Protein AF-D4JEZ8-F1 (afdb_monomer_lite)

pLDDT: mean 78.28, std 13.58, range [34.88, 89.38]

Radius of gyration: 11.59 Å; chains: 1; bounding box: 34×19×27 Å

Structure (mmCIF, N/CA/C/O backbone):
data_AF-D4JEZ8-F1
#
_entry.id   AF-D4JEZ8-F1
#
loop_
_atom_site.group_PDB
_atom_site.id
_atom_site.type_symbol
_atom_site.label_atom_id
_atom_site.label_alt_id
_atom_site.label_comp_id
_atom_site.label_asym_id
_atom_site.label_entity_id
_atom_site.label_seq_id
_atom_site.pdbx_PDB_ins_code
_atom_site.Cartn_x
_atom_site.Cartn_y
_atom_site.Cartn_z
_atom_site.occupancy
_atom_site.B_iso_or_equiv
_atom_site.auth_seq_id
_atom_site.auth_comp_id
_atom_site.auth_asym_id
_atom_site.auth_atom_id
_atom_site.pdbx_PDB_model_num
ATOM 1 N N . MET A 1 1 ? 4.809 -2.717 -15.971 1.00 63.06 1 MET A N 1
ATOM 2 C CA . MET A 1 1 ? 3.565 -1.906 -15.8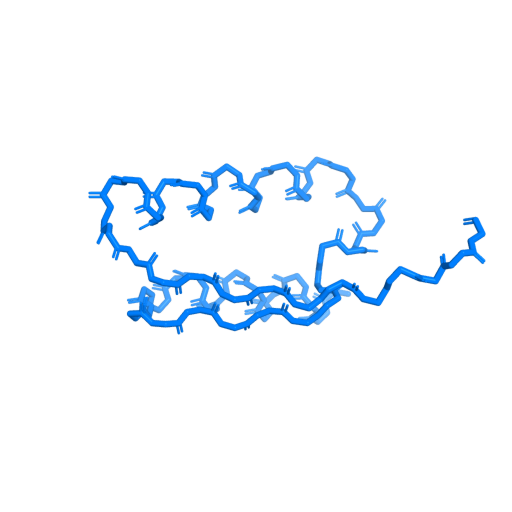92 1.00 63.06 1 MET A CA 1
ATOM 3 C C . MET A 1 1 ? 2.485 -2.544 -15.020 1.00 63.06 1 MET A C 1
ATOM 5 O O . MET A 1 1 ? 1.860 -1.805 -14.273 1.00 63.06 1 MET A O 1
ATOM 9 N N . LYS A 1 2 ? 2.295 -3.874 -15.054 1.00 75.00 2 LYS A N 1
ATOM 10 C CA . LYS A 1 2 ? 1.260 -4.582 -14.271 1.00 75.00 2 LYS A CA 1
ATOM 11 C C . LYS A 1 2 ? 1.305 -4.309 -12.755 1.00 75.00 2 LYS A C 1
ATOM 13 O O . LYS A 1 2 ? 0.268 -4.030 -12.173 1.00 75.00 2 LYS A O 1
ATOM 18 N N . SER A 1 3 ? 2.494 -4.297 -12.146 1.00 77.69 3 SER A N 1
ATOM 19 C CA . SER A 1 3 ? 2.667 -4.046 -10.703 1.00 77.69 3 SER A CA 1
ATOM 20 C C . SER A 1 3 ? 2.215 -2.650 -10.265 1.00 77.69 3 SER A C 1
ATOM 22 O O . SER A 1 3 ? 1.533 -2.519 -9.258 1.00 77.69 3 SER A O 1
ATOM 24 N N . ARG A 1 4 ? 2.531 -1.610 -11.049 1.00 80.69 4 ARG A N 1
ATOM 25 C CA . ARG A 1 4 ? 2.116 -0.227 -10.756 1.00 80.69 4 ARG A CA 1
ATOM 26 C C . ARG A 1 4 ? 0.600 -0.060 -10.812 1.00 80.69 4 ARG A C 1
ATOM 28 O O . ARG A 1 4 ? 0.031 0.557 -9.924 1.00 80.69 4 ARG A O 1
ATOM 35 N N . LEU A 1 5 ? -0.043 -0.637 -11.830 1.00 84.88 5 LEU A N 1
ATOM 36 C CA . LEU A 1 5 ? -1.499 -0.583 -11.968 1.00 84.88 5 LEU A CA 1
ATOM 37 C C . LEU A 1 5 ? -2.198 -1.357 -10.843 1.00 84.88 5 LEU A C 1
ATOM 39 O O . LEU A 1 5 ? -3.125 -0.830 -10.240 1.00 84.88 5 LEU A O 1
ATOM 43 N N . GLY A 1 6 ? -1.715 -2.562 -10.522 1.00 85.75 6 GLY A N 1
ATOM 44 C CA . GLY A 1 6 ? -2.230 -3.345 -9.397 1.00 85.75 6 GLY A CA 1
ATOM 45 C C . GLY A 1 6 ? -2.110 -2.589 -8.075 1.00 85.75 6 GLY A C 1
ATOM 46 O O . GLY A 1 6 ? -3.086 -2.480 -7.348 1.00 85.75 6 GLY A O 1
ATOM 47 N N . PHE A 1 7 ? -0.956 -1.970 -7.816 1.00 83.38 7 PHE A N 1
ATOM 48 C CA . PHE A 1 7 ? -0.743 -1.158 -6.619 1.00 83.38 7 PHE A CA 1
ATOM 49 C C . PHE A 1 7 ? -1.705 0.039 -6.536 1.00 83.38 7 PHE A C 1
ATOM 51 O O . PHE A 1 7 ? -2.317 0.269 -5.495 1.00 83.38 7 PHE A O 1
ATOM 58 N N . SER A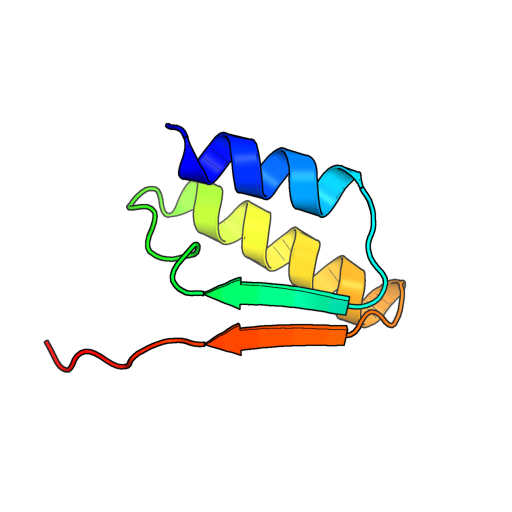 1 8 ? -1.885 0.778 -7.637 1.00 85.00 8 SER A N 1
ATOM 59 C CA . SER A 1 8 ? -2.819 1.909 -7.684 1.00 85.00 8 SER A CA 1
ATOM 60 C C . SER A 1 8 ? -4.271 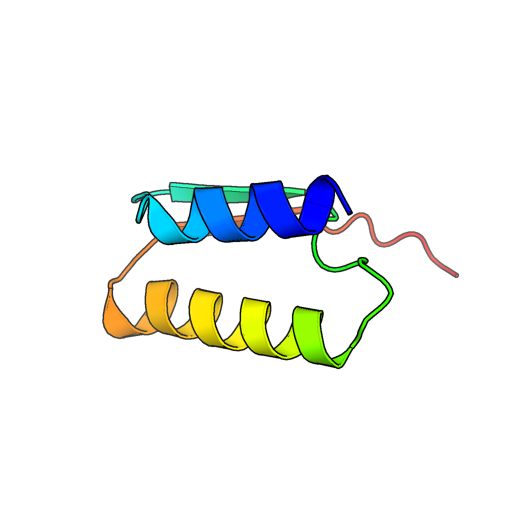1.487 -7.452 1.00 85.00 8 SER A C 1
ATOM 62 O O . SER A 1 8 ? -4.984 2.177 -6.731 1.00 85.00 8 SER A O 1
ATOM 64 N N . ILE A 1 9 ? -4.699 0.355 -8.019 1.00 88.56 9 ILE A N 1
ATOM 65 C CA . ILE A 1 9 ? -6.045 -0.186 -7.792 1.00 88.56 9 ILE A CA 1
ATOM 66 C C . ILE A 1 9 ? -6.203 -0.597 -6.326 1.00 88.56 9 ILE A C 1
ATOM 68 O O . ILE A 1 9 ? -7.158 -0.177 -5.682 1.00 88.56 9 ILE A O 1
ATOM 72 N N . SER A 1 10 ? -5.251 -1.349 -5.767 1.00 87.06 10 SER A N 1
ATOM 73 C CA . SER A 1 10 ? -5.339 -1.824 -4.383 1.00 87.06 10 SER A CA 1
ATOM 74 C C . SER A 1 10 ? -5.390 -0.684 -3.361 1.00 87.06 10 SER A C 1
ATOM 76 O O . SER A 1 10 ? -6.129 -0.786 -2.388 1.00 87.06 10 SER A O 1
ATOM 78 N N . LEU A 1 11 ? -4.663 0.419 -3.581 1.00 84.88 11 LEU A N 1
ATOM 79 C CA . LEU A 1 11 ? -4.774 1.609 -2.727 1.00 84.88 11 LEU A CA 1
ATOM 80 C C . LEU A 1 11 ? -6.109 2.345 -2.898 1.00 84.88 11 LEU A C 1
ATOM 82 O O . LEU A 1 11 ? -6.632 2.889 -1.928 1.00 84.88 11 LEU A O 1
ATOM 86 N N . ALA A 1 12 ? -6.662 2.378 -4.113 1.00 87.06 12 ALA A N 1
ATOM 87 C CA . ALA A 1 12 ? -7.943 3.031 -4.385 1.00 87.06 12 ALA A CA 1
ATOM 88 C C . ALA A 1 12 ? -9.133 2.300 -3.740 1.00 87.06 12 ALA A C 1
ATOM 90 O O . ALA A 1 12 ? -10.139 2.931 -3.433 1.00 87.06 12 ALA A O 1
ATOM 91 N N . LEU A 1 13 ? -9.009 0.991 -3.494 1.00 89.12 13 LEU A N 1
ATOM 92 C CA . LEU A 1 13 ? -10.023 0.184 -2.804 1.00 89.12 13 LEU A CA 1
ATOM 93 C C . LEU A 1 13 ? -10.115 0.459 -1.296 1.00 89.12 13 LEU A C 1
ATOM 95 O O . LEU A 1 13 ? -11.019 -0.046 -0.641 1.00 89.12 13 LEU A O 1
ATOM 99 N N . ASN A 1 14 ? -9.190 1.250 -0.754 1.00 85.38 14 ASN A N 1
ATOM 100 C CA . ASN A 1 14 ? -9.127 1.634 0.649 1.00 85.38 14 ASN A CA 1
ATOM 101 C C . ASN A 1 14 ? -9.279 0.466 1.656 1.00 85.38 14 ASN A C 1
ATOM 103 O O . ASN A 1 14 ? -10.140 0.535 2.533 1.00 85.38 14 ASN A O 1
ATOM 107 N N . PRO A 1 15 ? -8.453 -0.593 1.588 1.00 86.94 15 PRO A N 1
ATOM 108 C CA . PRO A 1 15 ? -8.576 -1.741 2.486 1.00 86.94 15 PRO A CA 1
ATOM 109 C C . PRO A 1 15 ? -8.174 -1.403 3.931 1.00 86.94 15 PRO A C 1
ATOM 111 O O . PRO A 1 15 ? -7.369 -0.501 4.165 1.00 86.94 15 PRO A O 1
ATOM 114 N N . ASP A 1 16 ? -8.707 -2.138 4.908 1.00 88.69 16 ASP A N 1
ATOM 115 C CA . ASP A 1 16 ? -8.341 -1.992 6.331 1.00 88.69 16 ASP A CA 1
ATOM 116 C C . ASP A 1 16 ? -6.951 -2.568 6.637 1.00 88.69 16 ASP A C 1
ATOM 118 O O . ASP A 1 16 ? -6.202 -2.044 7.466 1.00 88.69 16 ASP A O 1
ATOM 122 N N . ILE A 1 17 ? -6.598 -3.641 5.921 1.00 89.25 17 ILE A N 1
ATOM 123 C CA . ILE A 1 17 ? -5.299 -4.306 5.986 1.00 89.25 17 ILE A CA 1
ATOM 124 C C . ILE A 1 17 ? -4.693 -4.301 4.586 1.00 89.25 17 ILE A C 1
ATOM 126 O O . ILE A 1 17 ? -5.239 -4.893 3.654 1.00 89.25 17 ILE A O 1
ATOM 130 N N . PHE A 1 18 ? -3.548 -3.643 4.439 1.00 87.50 18 PHE A N 1
ATOM 131 C CA . PHE A 1 18 ? -2.818 -3.566 3.181 1.00 87.50 18 PHE A CA 1
ATOM 132 C C . PHE A 1 18 ? -1.543 -4.405 3.263 1.00 87.50 18 PHE A C 1
ATOM 134 O O . PHE A 1 18 ? -0.621 -4.071 4.006 1.00 87.50 18 PHE A O 1
ATOM 141 N N . ILE A 1 19 ? -1.487 -5.498 2.500 1.00 86.75 19 ILE A N 1
ATOM 142 C CA . ILE A 1 19 ? -0.319 -6.384 2.435 1.00 86.75 19 ILE A CA 1
ATOM 143 C C . ILE A 1 19 ? 0.400 -6.133 1.117 1.00 86.75 19 ILE A C 1
ATOM 145 O O . ILE A 1 19 ? -0.203 -6.218 0.046 1.00 86.75 19 ILE A O 1
ATOM 149 N N . VAL A 1 20 ? 1.693 -5.834 1.191 1.00 80.12 20 VAL A N 1
ATOM 150 C CA . VAL A 1 20 ? 2.508 -5.556 0.012 1.00 80.12 20 VAL A CA 1
ATOM 151 C C . VAL A 1 20 ? 3.858 -6.263 0.092 1.00 80.12 20 VAL A C 1
ATOM 153 O O . VAL A 1 20 ? 4.679 -5.986 0.966 1.00 80.12 20 VAL A O 1
ATOM 156 N N . ASP A 1 21 ? 4.095 -7.170 -0.850 1.00 78.81 21 ASP A N 1
ATOM 157 C CA . ASP A 1 21 ? 5.357 -7.894 -0.995 1.00 78.81 21 ASP A CA 1
ATOM 158 C C . ASP A 1 21 ? 6.139 -7.329 -2.187 1.00 78.81 21 ASP A C 1
ATOM 160 O O . ASP A 1 21 ? 5.591 -7.195 -3.282 1.00 78.81 21 ASP A O 1
ATOM 164 N N . GLU A 1 22 ? 7.380 -6.898 -1.952 1.00 69.38 22 GLU A N 1
ATOM 165 C CA . GLU A 1 22 ? 8.344 -6.397 -2.954 1.00 69.38 22 GLU A CA 1
ATOM 166 C C . GLU A 1 22 ? 7.893 -5.258 -3.908 1.00 69.38 22 GLU A C 1
ATOM 168 O O . GLU A 1 22 ? 8.680 -4.776 -4.728 1.00 69.38 22 GLU A O 1
ATOM 173 N N . ALA A 1 23 ? 6.668 -4.732 -3.799 1.00 62.38 23 ALA A N 1
ATOM 174 C CA . ALA A 1 23 ? 6.115 -3.804 -4.795 1.00 62.38 23 ALA A CA 1
ATOM 175 C C . ALA A 1 23 ? 6.795 -2.423 -4.825 1.00 62.38 23 ALA A C 1
ATOM 177 O O . ALA A 1 23 ? 6.652 -1.685 -5.800 1.00 62.38 23 ALA A O 1
ATOM 178 N N . LEU A 1 24 ? 7.555 -2.066 -3.786 1.00 62.44 24 LEU A N 1
ATOM 179 C CA . LEU A 1 24 ? 8.308 -0.809 -3.733 1.00 62.44 24 LEU A CA 1
ATOM 180 C C . LEU A 1 24 ? 9.651 -0.862 -4.480 1.00 62.44 24 LEU A C 1
ATOM 182 O O . LEU A 1 24 ? 10.271 0.183 -4.655 1.00 62.44 24 LEU A O 1
ATOM 186 N N . SER A 1 25 ? 10.079 -2.034 -4.970 1.00 64.25 25 SER A N 1
ATOM 187 C CA . SER A 1 25 ? 11.261 -2.186 -5.842 1.00 64.25 25 SER A CA 1
ATOM 188 C C . SER A 1 25 ? 10.969 -1.890 -7.320 1.00 64.25 25 SER A C 1
ATOM 190 O O . SER A 1 25 ? 11.771 -2.189 -8.207 1.00 64.25 25 SER A O 1
ATOM 192 N N . VAL A 1 26 ? 9.822 -1.276 -7.630 1.00 60.44 26 VAL A N 1
ATOM 193 C CA . VAL A 1 26 ? 9.574 -0.716 -8.961 1.00 60.44 26 VAL A CA 1
ATOM 194 C C . VAL A 1 26 ? 10.594 0.401 -9.194 1.00 60.44 26 VAL A C 1
ATOM 196 O O . VAL A 1 26 ? 10.552 1.415 -8.515 1.00 60.44 26 VAL A O 1
ATOM 199 N N . GLY A 1 27 ? 11.539 0.212 -10.123 1.00 60.59 27 GLY A N 1
ATOM 200 C CA . GLY A 1 27 ? 12.729 1.064 -10.337 1.00 60.59 27 GLY A CA 1
ATOM 201 C C . GLY A 1 27 ? 12.508 2.556 -10.658 1.00 60.59 27 GLY A C 1
ATOM 202 O O . GLY A 1 27 ? 13.442 3.238 -11.066 1.00 60.59 27 GLY A O 1
ATOM 203 N N . ASP A 1 28 ? 11.296 3.076 -10.477 1.00 77.19 28 ASP A N 1
ATOM 204 C CA . ASP A 1 28 ? 10.939 4.489 -10.533 1.00 77.19 28 ASP A CA 1
ATOM 205 C C . ASP A 1 28 ? 10.838 5.063 -9.107 1.00 77.19 28 ASP A C 1
ATOM 207 O O . ASP A 1 28 ? 9.841 4.884 -8.399 1.00 77.19 28 ASP A O 1
ATOM 211 N N . LYS A 1 29 ? 11.882 5.794 -8.699 1.00 77.69 29 LYS A N 1
ATOM 212 C CA . LYS A 1 29 ? 11.979 6.445 -7.382 1.00 77.69 29 LYS A CA 1
ATOM 213 C C . LYS A 1 29 ? 10.842 7.442 -7.123 1.00 77.69 29 LYS A C 1
ATOM 215 O O . LYS A 1 29 ? 10.429 7.602 -5.975 1.00 77.69 29 LYS A O 1
ATOM 220 N N . GLY A 1 30 ? 10.336 8.113 -8.161 1.00 83.69 30 GLY A N 1
ATOM 221 C CA . GLY A 1 30 ? 9.255 9.091 -8.029 1.00 83.69 30 GLY A CA 1
ATOM 222 C C . GLY A 1 30 ? 7.922 8.416 -7.722 1.00 83.69 30 GLY A C 1
ATOM 223 O O . GLY A 1 30 ? 7.184 8.861 -6.842 1.00 83.69 30 GLY A O 1
ATOM 224 N N . PHE A 1 31 ? 7.642 7.301 -8.399 1.00 80.81 31 PHE A N 1
ATOM 225 C CA . PHE A 1 31 ? 6.472 6.477 -8.106 1.00 80.81 31 PHE A CA 1
ATOM 226 C C . PHE A 1 31 ? 6.560 5.859 -6.707 1.00 80.81 31 PHE A C 1
ATOM 228 O O . PHE A 1 31 ? 5.604 5.965 -5.942 1.00 80.81 31 PHE A O 1
ATOM 235 N N . ALA A 1 32 ? 7.714 5.293 -6.336 1.00 79.56 32 ALA A N 1
ATOM 236 C CA . ALA A 1 32 ? 7.920 4.711 -5.011 1.00 79.56 32 ALA A CA 1
ATOM 237 C C . ALA A 1 32 ? 7.674 5.730 -3.885 1.00 79.56 32 ALA A C 1
ATOM 239 O O . ALA A 1 32 ? 6.980 5.413 -2.921 1.00 79.56 32 ALA A O 1
ATOM 240 N N . LYS A 1 33 ? 8.160 6.971 -4.036 1.00 84.62 33 LYS A N 1
ATOM 241 C CA . LYS A 1 33 ? 7.906 8.047 -3.069 1.00 84.62 33 LYS A CA 1
ATOM 242 C C . LYS A 1 33 ? 6.412 8.347 -2.918 1.00 84.62 33 LYS A C 1
ATOM 244 O O . LYS A 1 33 ? 5.905 8.277 -1.808 1.00 84.62 33 LYS A O 1
ATOM 249 N N . LYS A 1 34 ? 5.689 8.569 -4.025 1.00 86.19 34 LYS A N 1
ATOM 250 C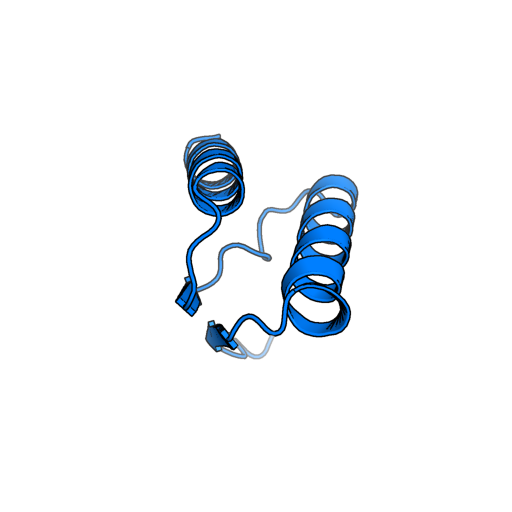 CA . LYS A 1 34 ? 4.229 8.805 -3.994 1.00 86.19 34 LYS A CA 1
ATOM 251 C C . LYS A 1 34 ? 3.467 7.679 -3.291 1.00 86.19 34 LYS A C 1
ATOM 253 O O . LYS A 1 34 ? 2.522 7.929 -2.551 1.00 86.19 34 LYS A O 1
ATOM 258 N N . CYS A 1 35 ? 3.878 6.439 -3.539 1.00 82.38 35 CYS A N 1
ATOM 259 C CA . CYS A 1 35 ? 3.278 5.259 -2.928 1.00 82.38 35 CYS A CA 1
ATOM 260 C C . CYS A 1 35 ? 3.529 5.214 -1.418 1.00 82.38 35 CYS A C 1
ATOM 262 O O . CYS A 1 35 ? 2.603 4.944 -0.658 1.00 82.38 35 CYS A O 1
ATOM 264 N N . MET A 1 36 ? 4.760 5.503 -0.984 1.00 84.00 36 MET A N 1
ATOM 265 C CA . MET A 1 36 ? 5.102 5.591 0.436 1.00 84.00 36 MET A CA 1
ATOM 266 C C . MET A 1 36 ? 4.336 6.713 1.133 1.00 84.00 36 MET A C 1
ATOM 268 O O . MET A 1 36 ? 3.766 6.459 2.187 1.00 84.00 36 MET A O 1
ATOM 272 N N . ASP A 1 37 ? 4.251 7.897 0.526 1.00 88.81 37 ASP A N 1
ATOM 273 C CA . ASP A 1 37 ? 3.527 9.038 1.095 1.00 88.81 37 ASP A CA 1
ATOM 274 C C . ASP A 1 37 ? 2.039 8.694 1.314 1.00 88.81 37 ASP A C 1
ATOM 276 O O . ASP A 1 37 ? 1.494 8.933 2.391 1.00 88.81 37 ASP A O 1
ATOM 280 N N . ARG A 1 38 ? 1.384 8.043 0.336 1.00 87.44 38 ARG A N 1
ATOM 281 C CA . ARG A 1 38 ? -0.017 7.605 0.488 1.00 87.44 38 ARG A CA 1
ATOM 282 C C . ARG A 1 38 ? -0.179 6.504 1.536 1.00 87.44 38 ARG A C 1
ATOM 284 O O . ARG A 1 38 ? -1.153 6.525 2.280 1.00 87.44 38 ARG A O 1
ATOM 291 N N . MET A 1 39 ? 0.751 5.552 1.609 1.00 85.19 39 MET A N 1
ATOM 292 C CA . MET A 1 39 ? 0.735 4.519 2.651 1.00 85.19 39 MET A CA 1
ATOM 293 C C . MET A 1 39 ? 0.921 5.115 4.051 1.00 85.19 39 MET A C 1
ATOM 295 O O . MET A 1 39 ? 0.249 4.682 4.980 1.00 85.19 39 MET A O 1
ATOM 299 N N . MET A 1 40 ? 1.780 6.125 4.208 1.00 87.25 40 MET A N 1
ATOM 300 C CA . MET A 1 40 ? 1.938 6.835 5.481 1.00 87.25 40 MET A CA 1
ATOM 301 C C . MET A 1 40 ? 0.647 7.550 5.884 1.00 87.25 40 MET A C 1
ATOM 303 O O . MET A 1 40 ? 0.206 7.358 7.007 1.00 87.25 40 MET A O 1
ATOM 307 N N . GLN A 1 41 ? -0.017 8.256 4.962 1.00 89.38 41 GLN A N 1
ATOM 308 C CA . GLN A 1 41 ? -1.335 8.858 5.228 1.00 89.38 41 GLN A CA 1
ATOM 309 C C . GLN A 1 41 ? -2.379 7.818 5.650 1.00 89.38 41 GLN A C 1
ATOM 311 O O . GLN A 1 41 ? -3.087 8.009 6.629 1.00 89.38 41 GLN A O 1
ATOM 316 N N . LEU A 1 42 ? -2.460 6.684 4.948 1.00 87.62 42 LEU A N 1
ATOM 317 C CA . LEU A 1 42 ? -3.402 5.614 5.296 1.00 87.62 42 LEU A CA 1
ATOM 318 C C . LEU A 1 42 ? -3.158 5.070 6.713 1.00 87.62 42 LEU A C 1
ATOM 320 O O . LEU A 1 42 ? -4.107 4.765 7.431 1.00 87.62 42 LEU A O 1
ATOM 324 N N . ARG A 1 43 ? -1.894 4.948 7.124 1.00 86.38 43 ARG A N 1
ATOM 325 C CA . ARG A 1 43 ? -1.526 4.492 8.468 1.00 86.38 43 ARG A CA 1
ATOM 326 C C . ARG A 1 43 ? -1.801 5.559 9.531 1.00 86.38 43 ARG A C 1
ATOM 328 O O . ARG A 1 43 ? -2.390 5.237 10.557 1.00 86.38 43 ARG A O 1
ATOM 335 N N . ASP A 1 44 ? -1.350 6.788 9.296 1.00 89.06 44 ASP A N 1
ATOM 336 C CA . ASP A 1 44 ? -1.301 7.848 10.308 1.00 89.06 44 ASP A CA 1
ATOM 337 C C . ASP A 1 44 ? -2.643 8.585 10.440 1.00 89.06 44 ASP A C 1
ATOM 339 O O . ASP A 1 44 ? -3.085 8.844 11.557 1.00 89.06 44 ASP A O 1
ATOM 343 N N . ASP A 1 45 ? -3.317 8.862 9.320 1.00 89.00 45 ASP A N 1
ATOM 344 C CA . ASP A 1 45 ? -4.576 9.616 9.298 1.00 89.00 45 ASP A CA 1
ATOM 345 C C . ASP A 1 45 ? -5.798 8.690 9.405 1.00 89.00 45 ASP A C 1
ATOM 347 O O . ASP A 1 45 ? -6.784 9.020 10.063 1.00 89.00 45 ASP A O 1
ATOM 351 N N . GLU A 1 46 ? -5.745 7.526 8.746 1.00 87.62 46 GLU A N 1
ATOM 352 C CA . GLU A 1 46 ? -6.882 6.596 8.637 1.00 87.62 46 GLU A CA 1
ATOM 353 C C . GLU A 1 46 ? -6.743 5.358 9.551 1.00 87.62 46 GLU A C 1
ATOM 355 O O . GLU A 1 46 ? -7.645 4.523 9.595 1.00 87.62 46 GLU A O 1
ATOM 360 N N . GLY A 1 47 ? -5.634 5.223 10.293 1.00 88.81 47 GLY A N 1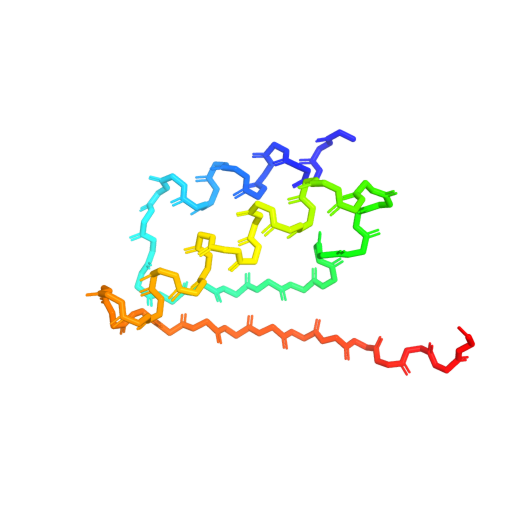
ATOM 361 C CA . GLY A 1 47 ? -5.422 4.141 11.265 1.00 88.81 47 GLY A CA 1
ATOM 362 C C . GLY A 1 47 ? -5.274 2.744 10.651 1.00 88.81 47 GLY A C 1
ATOM 363 O O . GLY A 1 47 ? -5.508 1.740 11.328 1.00 88.81 47 GLY A O 1
ATOM 364 N N . LYS A 1 48 ? -4.922 2.652 9.365 1.00 89.19 48 LYS A N 1
ATOM 365 C CA . LYS A 1 48 ? -4.893 1.380 8.630 1.00 89.19 48 LYS A CA 1
ATOM 366 C C . LYS A 1 48 ? -3.640 0.578 8.925 1.00 89.19 48 LYS A C 1
ATOM 368 O O . LYS A 1 48 ? -2.547 1.112 9.117 1.00 89.19 48 LYS A O 1
ATOM 373 N N . THR A 1 49 ? -3.790 -0.742 8.896 1.00 89.19 49 THR A N 1
ATOM 374 C CA . THR A 1 49 ? -2.673 -1.657 9.126 1.00 89.19 49 THR A CA 1
ATOM 375 C C . THR A 1 49 ? -1.977 -1.964 7.810 1.00 89.19 49 THR A C 1
ATOM 377 O O . THR A 1 49 ? -2.596 -2.443 6.861 1.00 89.19 49 THR A O 1
ATOM 380 N N . ILE A 1 50 ? -0.670 -1.715 7.754 1.00 87.06 50 ILE A N 1
ATOM 381 C CA . ILE A 1 50 ? 0.144 -1.972 6.566 1.00 87.06 50 ILE A CA 1
ATOM 382 C C . ILE A 1 50 ? 1.214 -2.993 6.916 1.00 87.06 50 ILE A C 1
ATOM 384 O O . ILE A 1 50 ? 2.032 -2.764 7.806 1.00 87.06 50 ILE A O 1
ATOM 388 N N . PHE A 1 51 ? 1.225 -4.102 6.185 1.00 84.25 51 PHE A N 1
ATOM 389 C CA . PHE A 1 51 ? 2.250 -5.122 6.294 1.00 84.25 51 PHE A CA 1
ATOM 390 C C . PHE A 1 51 ? 3.087 -5.137 5.017 1.00 84.25 51 PHE A C 1
ATOM 392 O O . PHE A 1 51 ? 2.561 -5.346 3.923 1.00 84.25 51 PHE A O 1
ATOM 399 N N . SER A 1 52 ? 4.399 -4.930 5.147 1.00 77.25 52 SER A N 1
ATOM 400 C CA . SER A 1 52 ? 5.318 -5.039 4.018 1.00 77.25 52 SER A CA 1
ATOM 401 C C . SER A 1 52 ? 6.429 -6.032 4.309 1.00 77.25 52 SER A C 1
ATOM 403 O O . SER A 1 52 ? 7.179 -5.871 5.272 1.00 77.25 52 SER A O 1
ATOM 405 N N . TYR A 1 53 ? 6.546 -7.042 3.448 1.00 70.19 53 TYR A N 1
ATOM 406 C CA . TYR A 1 53 ? 7.703 -7.921 3.419 1.00 70.19 53 TYR A CA 1
ATOM 407 C C . TYR A 1 53 ? 8.730 -7.312 2.462 1.00 70.19 53 TYR A C 1
ATOM 409 O O . TYR A 1 53 ? 8.470 -7.081 1.281 1.00 70.19 53 TYR A O 1
ATOM 417 N N . ARG A 1 54 ? 9.908 -6.995 2.999 1.00 65.88 54 ARG A N 1
ATOM 418 C CA . ARG A 1 54 ? 11.092 -6.703 2.198 1.00 65.88 54 ARG A CA 1
ATOM 419 C C . ARG A 1 54 ? 12.078 -7.822 2.456 1.00 65.88 54 ARG A C 1
ATOM 421 O O . ARG A 1 54 ? 12.705 -7.847 3.513 1.00 65.88 54 ARG A O 1
ATOM 428 N N . ILE A 1 55 ? 12.229 -8.725 1.491 1.00 55.88 55 ILE A N 1
ATOM 429 C CA . ILE A 1 55 ? 13.406 -9.586 1.456 1.00 55.88 55 ILE A CA 1
ATOM 430 C C . ILE A 1 55 ? 14.602 -8.644 1.299 1.00 55.88 55 ILE A C 1
ATOM 432 O O . ILE A 1 55 ? 14.800 -8.011 0.262 1.00 55.88 55 ILE A O 1
ATOM 436 N N . LEU A 1 56 ? 15.368 -8.484 2.380 1.00 48.38 56 LEU A N 1
ATOM 437 C CA . LEU A 1 56 ? 16.706 -7.904 2.354 1.00 48.38 56 LEU A CA 1
ATOM 438 C C . LEU A 1 56 ? 17.584 -8.859 1.543 1.00 48.38 56 LEU A C 1
ATOM 440 O O . LEU A 1 56 ? 18.317 -9.680 2.089 1.00 48.38 56 LEU A O 1
ATOM 444 N N . CYS A 1 57 ? 17.481 -8.790 0.218 1.00 41.97 57 CYS A N 1
ATOM 445 C CA . CYS A 1 57 ? 18.485 -9.386 -0.634 1.00 41.97 57 CYS A CA 1
ATOM 446 C C . CYS A 1 57 ? 19.719 -8.497 -0.483 1.00 41.97 57 CYS A C 1
ATOM 448 O O . CYS A 1 57 ? 19.788 -7.415 -1.057 1.00 41.97 57 CYS A O 1
ATOM 450 N N . HIS A 1 58 ? 20.647 -8.919 0.377 1.00 36.66 58 HIS A N 1
ATOM 451 C CA . HIS A 1 58 ? 21.996 -8.378 0.459 1.00 36.66 58 HIS A CA 1
ATOM 452 C C . HIS A 1 58 ? 22.588 -8.314 -0.958 1.00 36.66 58 HIS A C 1
ATOM 454 O O . HIS A 1 58 ? 22.996 -9.342 -1.502 1.00 36.66 58 HIS A O 1
ATOM 460 N N . LYS A 1 59 ? 22.590 -7.121 -1.559 1.00 34.88 59 LYS A N 1
ATOM 461 C CA . LYS A 1 59 ? 23.544 -6.654 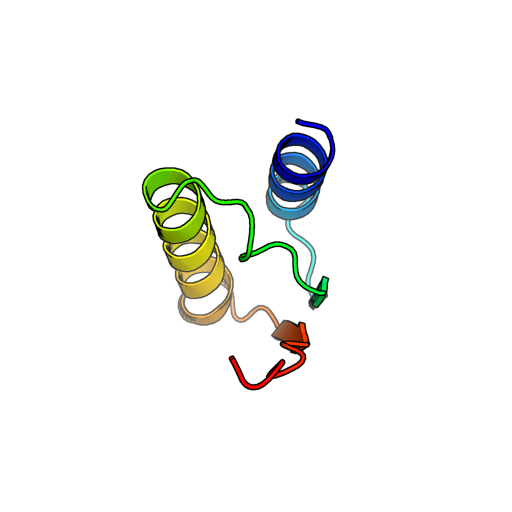-2.568 1.00 34.88 59 LYS A CA 1
ATOM 462 C C . LYS A 1 59 ? 23.376 -5.160 -2.805 1.00 34.88 59 LYS A C 1
ATOM 464 O O . LYS A 1 59 ? 22.265 -4.745 -3.194 1.00 34.88 59 LYS A O 1
#

Foldseek 3Di:
DVLLVVLVVQVVVLDLEAEEEPSLVPVDPVSSVVSVVSVCCCCPVVVGHYHYDDPPPPD

InterPro domains:
  IPR027417 P-loop containing nucleoside triphosphate hydrolase [G3DSA:3.40.50.300] (1-53)
  IPR027417 P-loop containing nucleoside triphosphate hydrolase [SSF52540] (1-51)
  IPR050683 Bacterial Polysaccharide Export ATP-binding [PTHR46743] (1-51)

Sequence (59 aa):
MKSRLGFSISLALNPDIFIVDEALSVGDKGFAKKCMDRMMQLRDDEGKTIFSYRILCHK

Organism: NCBI:txid717960

Secondary structure (DSSP, 8-state):
-HHHHHHHHHHHT--SEEEEESGGG-S-HHHHHHHHHHHHHHHHTS--EEEEE------